Protein AF-A0A7J2V119-F1 (afdb_monomer_lite)

Sequence (60 aa):
MDPGIWAEDWERAFRRMNTDLYIGYLDHGIRDLLIDIFNLKDYYPTSSCTGRVIAIDAPA

Secondary structure (DSSP, 8-state):
--HHHHHHHHHHHHHHHHHHHHTT-S-TTTHHHHHHHHTSTT----S-------------

pLDDT: mean 93.43, std 5.35, range [65.5, 97.69]

Foldseek 3Di:
DPPVVQVVVLVVQVVVLVVCVVVVNDDPVCNVVQVVQSPDPSGHDHDDDPDDDDDDDDDD

Rad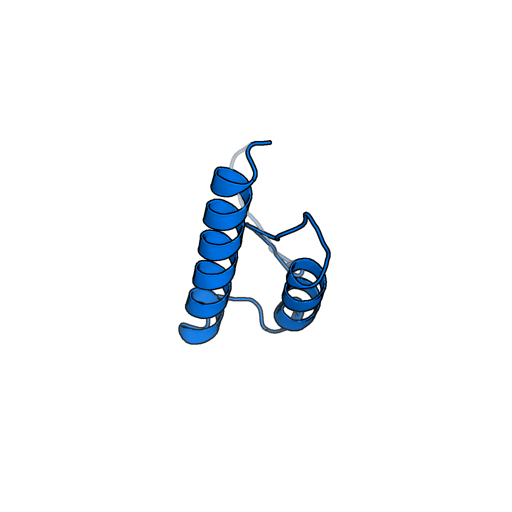ius of gyration: 14.82 Å; chains: 1; bounding box: 34×32×34 Å

Structure (mmCIF, N/CA/C/O backbone):
data_AF-A0A7J2V119-F1
#
_entry.id   AF-A0A7J2V119-F1
#
loop_
_atom_site.group_PDB
_atom_site.id
_atom_site.type_symbol
_atom_site.label_atom_id
_atom_site.label_alt_id
_atom_site.label_comp_id
_atom_site.label_asym_id
_atom_site.label_entity_id
_atom_site.label_seq_id
_atom_site.pdbx_PDB_ins_code
_atom_site.Cartn_x
_atom_site.Cartn_y
_atom_site.Cartn_z
_atom_site.occupancy
_atom_site.B_iso_or_equiv
_atom_site.auth_seq_id
_atom_site.auth_comp_id
_atom_site.auth_asym_id
_atom_site.auth_atom_id
_atom_site.pdbx_PDB_model_num
ATOM 1 N N . MET A 1 1 ? 8.234 8.897 -17.208 1.00 65.50 1 MET A N 1
ATOM 2 C CA . MET A 1 1 ? 8.918 8.954 -15.902 1.00 65.50 1 MET A CA 1
ATOM 3 C C . MET A 1 1 ? 10.307 8.385 -16.104 1.00 65.50 1 MET A C 1
ATOM 5 O O . MET A 1 1 ? 10.433 7.465 -16.904 1.00 65.50 1 MET A O 1
ATOM 9 N N . ASP A 1 2 ? 11.328 8.972 -15.489 1.00 87.75 2 ASP A N 1
ATOM 10 C CA . ASP A 1 2 ? 12.687 8.433 -15.574 1.00 87.75 2 ASP A CA 1
ATOM 11 C C . ASP A 1 2 ? 12.725 7.035 -14.914 1.00 87.75 2 ASP A C 1
ATOM 13 O O . ASP A 1 2 ? 12.227 6.905 -13.789 1.00 87.75 2 ASP A O 1
ATOM 17 N N . PRO A 1 3 ? 13.252 5.989 -15.582 1.00 86.56 3 PRO A N 1
ATOM 18 C CA . PRO A 1 3 ? 13.302 4.637 -15.023 1.00 86.56 3 PRO A CA 1
ATOM 19 C C . PRO A 1 3 ? 14.072 4.528 -13.700 1.00 86.56 3 PRO A C 1
ATOM 21 O O . PRO A 1 3 ? 13.728 3.691 -12.868 1.00 86.56 3 PRO A O 1
ATOM 24 N N . GLY A 1 4 ? 15.094 5.363 -13.492 1.00 89.00 4 GLY A N 1
ATOM 25 C CA . GLY A 1 4 ? 15.869 5.407 -12.253 1.00 89.00 4 GLY A CA 1
ATOM 26 C C . GLY A 1 4 ? 15.051 5.971 -11.097 1.00 89.00 4 GLY A C 1
ATOM 27 O O . GLY A 1 4 ? 14.959 5.339 -10.049 1.00 89.00 4 GLY A O 1
ATOM 28 N N . ILE A 1 5 ? 14.361 7.093 -11.325 1.00 93.06 5 ILE A N 1
ATOM 29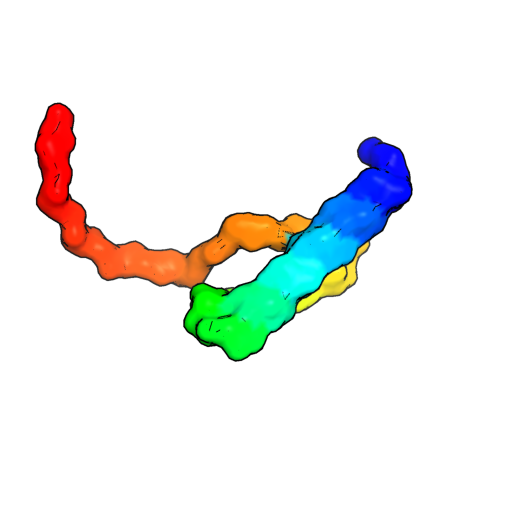 C CA . ILE A 1 5 ? 13.457 7.694 -10.326 1.00 93.06 5 ILE A CA 1
ATOM 30 C C . ILE A 1 5 ? 12.347 6.707 -9.950 1.00 93.06 5 ILE A C 1
ATOM 32 O O . ILE A 1 5 ? 12.020 6.543 -8.777 1.00 93.06 5 ILE A O 1
ATOM 36 N N . TRP A 1 6 ? 11.791 6.009 -10.943 1.00 93.56 6 TRP A N 1
ATOM 37 C CA . TRP A 1 6 ? 10.771 4.992 -10.705 1.00 93.56 6 TRP A CA 1
ATOM 38 C C . TRP A 1 6 ? 11.271 3.860 -9.797 1.00 93.56 6 TRP A C 1
ATOM 40 O O . TRP A 1 6 ? 10.589 3.482 -8.845 1.00 93.56 6 TRP A O 1
ATOM 50 N N . ALA A 1 7 ? 12.465 3.328 -10.073 1.00 93.81 7 ALA A N 1
ATOM 51 C CA . ALA A 1 7 ? 13.054 2.251 -9.283 1.00 93.81 7 ALA A CA 1
ATOM 52 C C . ALA A 1 7 ? 13.332 2.683 -7.833 1.00 93.81 7 ALA A C 1
ATOM 54 O O . ALA A 1 7 ? 13.022 1.939 -6.902 1.00 93.81 7 ALA A O 1
ATOM 55 N N . GLU A 1 8 ? 13.859 3.894 -7.634 1.00 96.25 8 GLU A N 1
ATOM 56 C CA . GLU A 1 8 ? 14.115 4.457 -6.303 1.00 96.25 8 GLU A CA 1
ATOM 57 C C . GLU A 1 8 ? 12.823 4.647 -5.498 1.00 96.25 8 GLU A C 1
ATOM 59 O O . GLU A 1 8 ? 12.767 4.323 -4.306 1.00 96.25 8 GLU A O 1
ATOM 64 N N . ASP A 1 9 ? 11.769 5.149 -6.141 1.00 95.94 9 ASP A N 1
ATOM 65 C CA . ASP A 1 9 ? 10.469 5.361 -5.510 1.00 95.94 9 ASP A CA 1
ATOM 66 C C . ASP A 1 9 ? 9.802 4.037 -5.122 1.00 95.94 9 ASP A C 1
ATOM 68 O O . ASP A 1 9 ? 9.309 3.903 -3.995 1.00 95.94 9 ASP A O 1
ATOM 72 N N . TRP A 1 10 ? 9.849 3.047 -6.016 1.00 96.75 10 TRP A N 1
ATOM 73 C CA . TRP A 1 10 ? 9.362 1.695 -5.758 1.00 96.75 10 TRP A CA 1
ATOM 74 C C . TRP A 1 10 ? 10.110 1.056 -4.580 1.00 96.75 10 TRP A C 1
ATOM 76 O O . TRP A 1 10 ? 9.484 0.568 -3.637 1.00 96.75 10 TRP A O 1
ATOM 86 N N . GLU A 1 11 ? 11.448 1.119 -4.570 1.00 97.12 11 GLU A N 1
ATOM 87 C CA . GLU A 1 11 ? 12.276 0.525 -3.509 1.00 97.12 11 GLU A CA 1
ATOM 88 C C . GLU A 1 11 ? 12.025 1.211 -2.160 1.00 97.12 11 GLU A C 1
ATOM 90 O O . GLU A 1 11 ? 11.937 0.557 -1.115 1.00 97.12 11 GLU A O 1
ATOM 95 N N . ARG A 1 12 ? 11.861 2.538 -2.166 1.00 97.56 12 ARG A N 1
ATOM 96 C CA . ARG A 1 12 ? 11.500 3.313 -0.974 1.00 97.56 12 ARG A CA 1
ATOM 97 C C . ARG A 1 12 ? 10.129 2.908 -0.435 1.00 97.56 12 ARG A C 1
ATOM 99 O O . ARG A 1 12 ? 9.995 2.722 0.776 1.00 97.56 12 ARG A O 1
ATOM 106 N N . ALA A 1 13 ? 9.131 2.748 -1.301 1.00 97.38 13 ALA A N 1
ATOM 107 C CA . ALA A 1 13 ? 7.796 2.304 -0.910 1.00 97.38 13 ALA A CA 1
ATOM 108 C C . ALA A 1 13 ? 7.812 0.874 -0.346 1.00 97.38 13 ALA A C 1
ATOM 110 O O . ALA A 1 13 ? 7.227 0.621 0.709 1.00 97.38 13 ALA A O 1
ATOM 111 N N . PHE A 1 14 ? 8.541 -0.040 -0.989 1.00 97.12 14 PHE A N 1
ATOM 112 C CA . PHE A 1 14 ? 8.655 -1.429 -0.547 1.00 97.12 14 PHE A CA 1
ATOM 113 C C . PHE A 1 14 ? 9.367 -1.545 0.805 1.00 97.12 14 PHE A C 1
ATOM 115 O O . PHE A 1 14 ? 8.901 -2.249 1.705 1.00 97.12 14 PHE A O 1
ATOM 122 N N . ARG A 1 15 ? 10.467 -0.803 1.001 1.00 97.69 15 ARG A N 1
ATOM 123 C CA . ARG A 1 15 ? 11.148 -0.721 2.304 1.00 97.69 15 ARG A CA 1
ATOM 124 C C . ARG A 1 15 ? 10.220 -0.190 3.389 1.00 97.69 15 ARG A C 1
ATOM 126 O O . ARG A 1 15 ? 10.168 -0.773 4.467 1.00 97.69 15 ARG A O 1
ATOM 133 N N . ARG A 1 16 ? 9.459 0.869 3.102 1.00 97.06 16 ARG A N 1
ATOM 134 C CA . ARG A 1 16 ? 8.494 1.430 4.054 1.00 97.06 16 ARG A CA 1
ATOM 135 C C . ARG A 1 16 ? 7.434 0.408 4.466 1.00 97.06 16 ARG A C 1
ATOM 137 O O . ARG A 1 16 ? 7.247 0.221 5.660 1.00 97.06 16 ARG A O 1
ATOM 144 N N . MET A 1 17 ? 6.803 -0.284 3.515 1.00 96.31 17 MET A N 1
ATOM 145 C CA . MET A 1 17 ? 5.794 -1.309 3.821 1.00 96.31 17 MET A CA 1
ATOM 146 C C . MET A 1 17 ? 6.361 -2.406 4.736 1.00 96.31 17 MET A C 1
ATOM 148 O O . MET A 1 17 ? 5.708 -2.801 5.699 1.00 96.31 17 MET A O 1
ATOM 152 N N . ASN A 1 18 ? 7.579 -2.885 4.465 1.00 95.25 18 ASN A N 1
ATOM 153 C CA . ASN A 1 18 ? 8.215 -3.907 5.299 1.00 95.25 18 ASN A CA 1
ATOM 154 C C . ASN A 1 18 ? 8.551 -3.393 6.706 1.00 95.25 18 ASN A C 1
ATOM 156 O O . ASN A 1 18 ? 8.372 -4.130 7.674 1.00 95.25 18 ASN A O 1
ATOM 160 N N . THR A 1 19 ? 8.990 -2.138 6.837 1.00 97.00 19 THR A N 1
ATOM 161 C CA . THR A 1 19 ? 9.173 -1.498 8.147 1.00 97.00 19 THR A CA 1
ATOM 162 C C . THR A 1 19 ? 7.848 -1.401 8.896 1.00 97.00 19 THR A C 1
ATOM 164 O O . THR A 1 19 ? 7.785 -1.820 10.048 1.00 97.00 19 THR A O 1
ATOM 167 N N . ASP A 1 20 ? 6.790 -0.917 8.240 1.00 96.19 20 ASP A N 1
ATOM 168 C CA . ASP A 1 20 ? 5.453 -0.772 8.823 1.00 96.19 20 ASP A CA 1
ATOM 169 C C . ASP A 1 20 ? 4.896 -2.133 9.275 1.00 96.19 20 ASP A C 1
ATOM 171 O O . ASP A 1 20 ? 4.293 -2.234 10.343 1.00 96.19 20 ASP A O 1
ATOM 175 N N . LEU A 1 21 ? 5.153 -3.200 8.511 1.00 93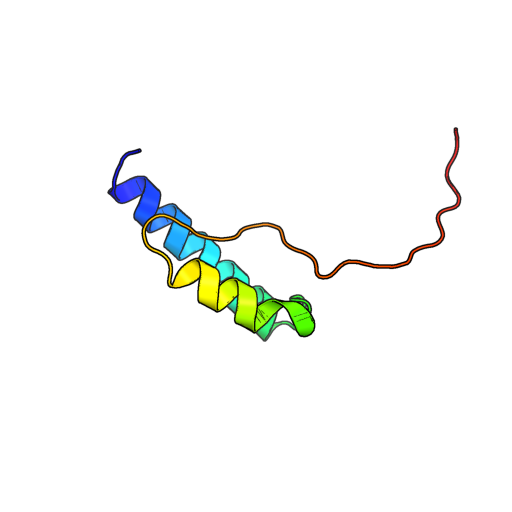.88 21 LEU A N 1
ATOM 176 C CA . LEU A 1 21 ? 4.821 -4.574 8.892 1.00 93.88 21 LEU A CA 1
ATOM 177 C C . LEU A 1 21 ? 5.627 -5.041 10.113 1.00 93.88 21 LEU A C 1
ATOM 179 O O . LEU A 1 21 ? 5.053 -5.599 11.045 1.00 93.88 21 LEU A O 1
ATOM 183 N N . TYR A 1 22 ? 6.942 -4.811 10.122 1.00 95.50 22 TYR A N 1
ATOM 184 C CA . TYR A 1 22 ? 7.837 -5.237 11.202 1.00 95.50 22 TYR A CA 1
ATOM 185 C C . TYR A 1 22 ? 7.493 -4.584 12.547 1.00 95.50 22 TYR A C 1
ATOM 187 O O . TYR A 1 22 ? 7.513 -5.255 13.577 1.00 95.50 22 TYR A O 1
ATOM 195 N N . ILE A 1 23 ? 7.146 -3.294 12.549 1.00 97.00 23 ILE A N 1
ATOM 196 C CA . ILE A 1 23 ? 6.791 -2.562 13.776 1.00 97.00 23 ILE A CA 1
ATOM 197 C C . ILE A 1 23 ? 5.318 -2.733 14.185 1.00 97.00 23 ILE A C 1
ATOM 199 O O . ILE A 1 23 ? 4.898 -2.147 15.180 1.00 97.00 23 ILE A O 1
ATOM 203 N N . GLY A 1 24 ? 4.523 -3.492 13.421 1.00 93.88 24 GLY A N 1
ATOM 204 C CA . GLY A 1 24 ? 3.092 -3.692 13.677 1.00 93.88 24 GLY A CA 1
ATOM 205 C C . GLY A 1 24 ? 2.212 -2.470 13.378 1.00 93.88 24 GLY A C 1
ATOM 206 O O . GLY A 1 24 ? 1.118 -2.362 13.922 1.00 93.88 24 GLY A O 1
ATOM 207 N N . TYR A 1 25 ? 2.685 -1.539 12.544 1.00 94.38 25 TYR A N 1
ATOM 208 C CA . TYR A 1 25 ? 1.923 -0.364 12.108 1.00 94.38 25 TYR A CA 1
ATOM 209 C C . TYR A 1 25 ? 1.000 -0.672 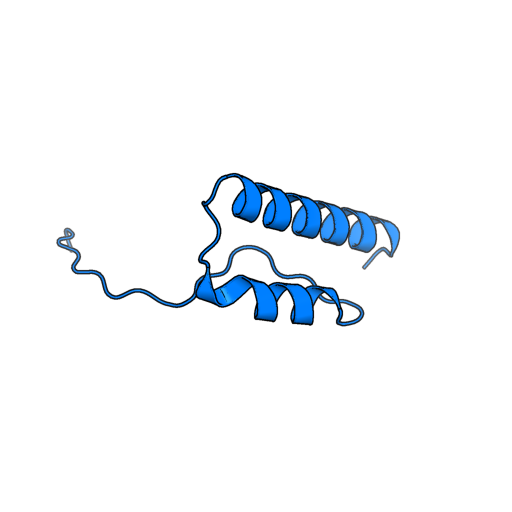10.922 1.00 94.38 25 TYR A C 1
ATOM 211 O O . TYR A 1 25 ? -0.081 -0.093 10.812 1.00 94.38 25 TYR A O 1
ATOM 219 N N . LEU A 1 26 ? 1.419 -1.570 10.025 1.00 94.50 26 LEU A N 1
ATOM 220 C CA . LEU A 1 26 ? 0.626 -1.943 8.859 1.00 94.50 26 LEU A CA 1
ATOM 221 C C . LEU A 1 26 ? -0.606 -2.748 9.282 1.00 94.50 26 LEU A C 1
ATOM 223 O O . LEU A 1 26 ? -0.492 -3.731 10.012 1.00 94.50 26 LEU A O 1
ATOM 227 N N . ASP A 1 27 ? -1.770 -2.373 8.755 1.00 92.12 27 ASP A N 1
ATOM 228 C CA . ASP A 1 27 ? -2.989 -3.148 8.949 1.00 92.12 27 ASP A CA 1
ATOM 229 C C . ASP A 1 27 ? -2.815 -4.578 8.414 1.00 92.12 27 ASP A C 1
ATOM 231 O O . ASP A 1 27 ? -2.484 -4.794 7.245 1.00 92.12 27 ASP A O 1
ATOM 235 N N . HIS A 1 28 ? -3.053 -5.569 9.270 1.00 82.12 28 HIS A N 1
ATOM 236 C CA . HIS A 1 28 ? -2.881 -6.976 8.926 1.00 82.12 28 HIS A CA 1
ATOM 237 C C . HIS A 1 28 ? -3.725 -7.407 7.717 1.00 82.12 28 HIS A C 1
ATOM 239 O O . HIS A 1 28 ? -3.299 -8.286 6.971 1.00 82.12 28 HIS A O 1
ATOM 245 N N . GLY A 1 29 ? -4.887 -6.783 7.492 1.00 87.81 29 GLY A N 1
ATOM 246 C CA . GLY A 1 29 ? -5.816 -7.164 6.429 1.00 87.81 29 GLY A CA 1
ATOM 247 C C . GLY A 1 29 ? -5.411 -6.727 5.019 1.00 87.81 29 GLY A C 1
ATOM 248 O O . GLY A 1 29 ? -5.999 -7.218 4.059 1.00 87.81 29 GLY A O 1
ATOM 249 N N . ILE A 1 30 ? -4.436 -5.821 4.860 1.00 93.81 30 ILE A N 1
ATOM 250 C CA . ILE A 1 30 ? -4.087 -5.258 3.539 1.00 93.81 30 ILE A CA 1
ATOM 251 C C . ILE A 1 30 ? -2.788 -5.801 2.948 1.00 93.81 30 ILE A C 1
ATOM 253 O O . ILE A 1 30 ? -2.548 -5.625 1.756 1.00 93.81 30 ILE A O 1
ATOM 257 N N . ARG A 1 31 ? -1.942 -6.454 3.754 1.00 93.25 31 ARG A N 1
ATOM 258 C CA . ARG A 1 31 ? -0.579 -6.847 3.363 1.00 93.25 31 ARG A CA 1
ATOM 259 C C . ARG A 1 31 ? -0.527 -7.567 2.017 1.00 93.25 31 ARG A C 1
ATOM 261 O O . ARG A 1 31 ? 0.259 -7.179 1.159 1.00 93.25 31 ARG A O 1
ATOM 268 N N . ASP A 1 32 ? -1.334 -8.608 1.852 1.00 94.62 32 ASP A N 1
ATOM 269 C CA . ASP A 1 32 ? -1.244 -9.477 0.678 1.00 94.62 32 ASP A CA 1
ATOM 270 C C . ASP A 1 32 ? -1.655 -8.725 -0.597 1.00 94.62 32 ASP A C 1
ATOM 272 O O . ASP A 1 32 ? -0.958 -8.801 -1.604 1.00 94.62 32 ASP A O 1
ATOM 276 N N . LEU A 1 33 ? -2.673 -7.861 -0.508 1.00 96.06 33 LEU A N 1
ATOM 277 C CA . LEU A 1 33 ? -3.052 -6.959 -1.597 1.00 96.06 33 LEU A CA 1
ATOM 278 C C . LEU A 1 33 ? -1.924 -5.977 -1.954 1.00 96.06 33 LEU A C 1
ATOM 280 O O . LEU A 1 33 ? -1.690 -5.712 -3.131 1.00 96.06 33 LEU A O 1
ATOM 284 N N . LEU A 1 34 ? -1.213 -5.423 -0.965 1.00 96.69 34 LEU A N 1
ATOM 285 C CA . LEU A 1 34 ? -0.085 -4.526 -1.244 1.00 96.69 34 LEU A CA 1
ATOM 286 C C . LEU A 1 34 ? 1.052 -5.258 -1.960 1.00 96.69 34 LEU A C 1
ATOM 288 O O . LEU A 1 34 ? 1.631 -4.704 -2.894 1.00 96.69 34 LEU A O 1
ATOM 292 N N . ILE A 1 35 ? 1.351 -6.496 -1.554 1.00 96.06 35 ILE A N 1
ATOM 293 C CA . ILE A 1 35 ? 2.345 -7.343 -2.226 1.00 96.06 35 ILE A CA 1
ATOM 294 C C . ILE A 1 35 ? 1.923 -7.620 -3.670 1.00 96.06 35 ILE A C 1
ATOM 296 O O . ILE A 1 35 ? 2.747 -7.483 -4.574 1.00 96.06 35 ILE A O 1
ATOM 300 N N . ASP A 1 36 ? 0.650 -7.935 -3.907 1.00 97.50 36 ASP A N 1
ATOM 301 C CA . ASP A 1 36 ? 0.132 -8.143 -5.260 1.00 97.50 36 ASP A CA 1
ATOM 302 C C . ASP A 1 36 ? 0.300 -6.894 -6.134 1.00 97.50 36 ASP A C 1
ATOM 304 O O . ASP A 1 36 ? 0.699 -7.013 -7.291 1.00 97.50 36 ASP A O 1
ATOM 308 N N . ILE A 1 37 ? 0.098 -5.691 -5.583 1.00 97.62 37 ILE A N 1
ATOM 309 C CA . ILE A 1 37 ? 0.355 -4.431 -6.303 1.00 97.62 37 ILE A CA 1
ATOM 310 C C . ILE A 1 37 ? 1.849 -4.261 -6.601 1.00 97.62 37 ILE A C 1
ATOM 312 O O . ILE A 1 37 ? 2.196 -3.884 -7.717 1.00 97.62 37 ILE A O 1
ATOM 316 N N . PHE A 1 38 ? 2.739 -4.547 -5.644 1.00 96.75 38 PHE A N 1
ATOM 317 C CA . PHE A 1 38 ? 4.191 -4.482 -5.866 1.00 96.75 38 PHE A CA 1
ATOM 318 C C . PHE A 1 38 ? 4.679 -5.462 -6.947 1.00 96.75 38 PHE A C 1
ATOM 320 O O . PHE A 1 38 ? 5.703 -5.198 -7.577 1.00 96.75 38 PHE A O 1
ATOM 327 N N . ASN A 1 39 ? 3.956 -6.563 -7.180 1.00 96.44 39 ASN A N 1
ATOM 328 C CA . ASN A 1 39 ? 4.249 -7.530 -8.242 1.00 96.44 39 ASN A CA 1
ATOM 329 C C . ASN A 1 39 ? 3.798 -7.063 -9.637 1.00 9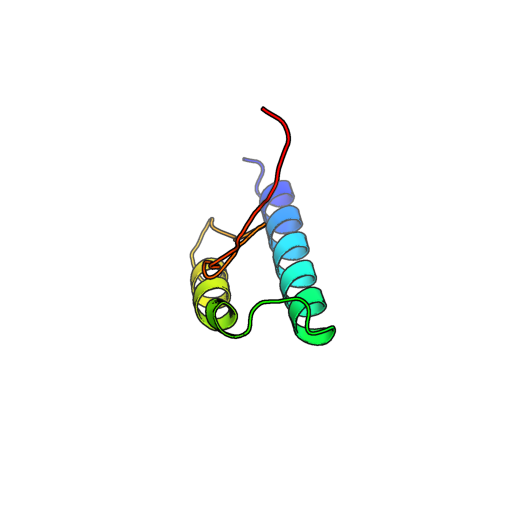6.44 39 ASN A C 1
ATOM 331 O O . ASN A 1 39 ? 4.204 -7.653 -10.642 1.00 96.44 39 ASN A O 1
ATOM 335 N N . LEU A 1 40 ? 2.963 -6.023 -9.732 1.00 96.38 40 LEU A N 1
ATOM 336 C CA . LEU A 1 40 ? 2.556 -5.454 -11.012 1.00 96.38 40 LEU A CA 1
ATOM 337 C C . LEU A 1 40 ? 3.665 -4.564 -11.577 1.00 96.38 40 LEU A C 1
ATOM 339 O O . LEU A 1 40 ? 4.259 -3.733 -10.889 1.00 96.38 40 LEU A O 1
ATOM 343 N N . LYS A 1 41 ? 3.908 -4.703 -12.881 1.00 91.81 41 LYS A N 1
ATOM 344 C CA . LYS A 1 41 ? 4.840 -3.835 -13.595 1.00 91.81 41 LYS A CA 1
ATOM 345 C C . LYS A 1 41 ? 4.318 -2.398 -13.570 1.00 91.81 41 LYS A C 1
ATOM 347 O O . LYS A 1 41 ? 3.169 -2.168 -13.924 1.00 91.81 41 LYS A O 1
ATOM 352 N N . ASP A 1 42 ? 5.185 -1.4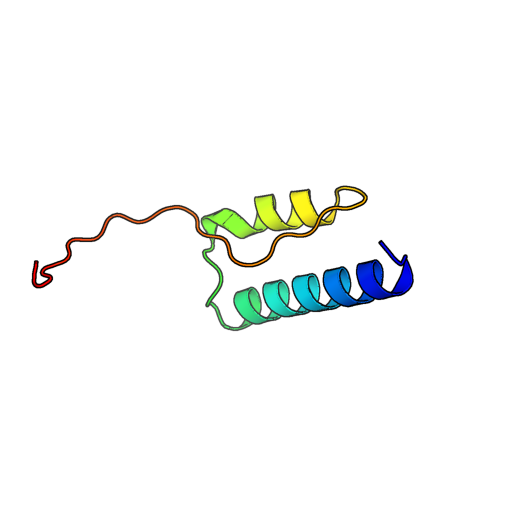54 -13.220 1.00 92.75 42 ASP A N 1
ATOM 353 C CA . ASP A 1 42 ? 4.886 -0.018 -13.215 1.00 92.75 42 ASP A CA 1
ATOM 354 C C . ASP A 1 42 ? 3.821 0.406 -12.173 1.00 92.75 42 ASP A C 1
ATOM 356 O O . ASP A 1 42 ? 3.196 1.457 -12.316 1.00 92.75 42 ASP A O 1
ATOM 360 N N . TYR A 1 43 ? 3.668 -0.352 -11.073 1.00 95.62 43 TYR A N 1
ATOM 361 C CA . TYR A 1 43 ? 2.882 0.060 -9.899 1.00 95.62 43 TYR A CA 1
ATOM 362 C C . TYR A 1 43 ? 3.642 -0.118 -8.575 1.00 95.62 43 TYR A C 1
ATOM 364 O O . TYR A 1 43 ? 4.475 -1.008 -8.420 1.00 95.62 43 TYR A O 1
ATOM 372 N N . TYR A 1 44 ? 3.323 0.733 -7.597 1.00 96.94 44 TYR A N 1
ATOM 373 C CA . TYR A 1 44 ? 3.625 0.520 -6.180 1.00 96.94 44 TYR A CA 1
ATOM 374 C C . TYR A 1 44 ? 2.597 1.258 -5.304 1.00 96.94 44 TYR A C 1
ATOM 376 O O . TYR A 1 44 ? 2.157 2.356 -5.662 1.00 96.94 44 TYR A O 1
ATOM 384 N N . PRO A 1 45 ? 2.193 0.693 -4.155 1.00 96.00 45 PRO A N 1
ATOM 385 C CA . PRO A 1 45 ? 1.333 1.380 -3.202 1.00 96.00 45 PRO A CA 1
ATOM 386 C C . PRO A 1 45 ? 2.121 2.374 -2.337 1.00 96.00 45 PRO A C 1
ATOM 388 O O . PRO A 1 45 ? 3.332 2.264 -2.153 1.00 96.00 45 PRO A O 1
ATOM 391 N N . THR A 1 46 ? 1.412 3.339 -1.752 1.00 94.00 46 THR A N 1
ATOM 392 C CA . THR A 1 46 ? 1.965 4.250 -0.738 1.00 94.00 46 THR A CA 1
ATOM 393 C C . THR A 1 46 ? 1.083 4.229 0.516 1.00 94.00 46 THR A C 1
ATOM 395 O O . THR A 1 46 ? 0.983 3.196 1.173 1.00 94.00 46 THR A O 1
ATOM 398 N N . SER A 1 47 ? 0.417 5.335 0.858 1.00 91.94 47 SER A N 1
ATOM 399 C CA . SER A 1 47 ? -0.545 5.384 1.963 1.00 91.94 47 SER A CA 1
ATOM 400 C C . SER A 1 47 ? -1.771 4.533 1.634 1.00 91.94 47 SER A C 1
ATOM 402 O O . SER A 1 47 ? -2.398 4.743 0.597 1.00 91.94 47 SER A O 1
ATOM 404 N N . SER A 1 48 ? -2.100 3.577 2.504 1.00 93.88 48 SER A N 1
ATOM 405 C CA . SER A 1 48 ? -3.163 2.593 2.267 1.00 93.88 48 SER A CA 1
ATOM 406 C C . SER A 1 48 ? -3.906 2.265 3.567 1.00 93.88 48 SER A C 1
ATOM 408 O O . SER A 1 48 ? -3.334 2.372 4.651 1.00 93.88 48 SER A O 1
ATOM 410 N N . CYS A 1 49 ? -5.179 1.869 3.475 1.00 91.44 49 CYS A N 1
ATOM 411 C CA . CYS A 1 49 ? -6.004 1.468 4.620 1.00 91.44 49 CYS A CA 1
ATOM 412 C C . CYS A 1 49 ? -7.033 0.395 4.222 1.00 91.44 49 CYS A C 1
ATOM 414 O O . CYS A 1 49 ? -7.437 0.321 3.065 1.00 91.44 49 CYS A O 1
ATOM 416 N N . THR A 1 50 ? -7.475 -0.416 5.184 1.00 92.94 50 THR A N 1
ATOM 417 C CA . THR A 1 50 ? -8.517 -1.459 5.019 1.00 92.94 50 THR A CA 1
ATOM 418 C C . THR A 1 50 ? -9.942 -0.937 5.236 1.00 92.94 50 THR A C 1
ATOM 420 O O . THR A 1 50 ? -10.910 -1.685 5.108 1.00 92.94 50 THR A O 1
ATOM 423 N N . GLY A 1 51 ? -10.084 0.351 5.560 1.00 90.06 51 GLY A N 1
ATOM 424 C CA . GLY A 1 51 ? -11.326 0.938 6.055 1.00 90.06 51 GLY A CA 1
ATOM 425 C C . GLY A 1 51 ? -11.438 0.869 7.582 1.00 90.06 51 GLY A C 1
ATOM 426 O O . GLY A 1 51 ? -10.880 -0.001 8.240 1.00 90.06 51 GLY A O 1
ATOM 427 N N . ARG A 1 52 ? -12.142 1.837 8.175 1.00 92.25 52 ARG A N 1
ATOM 428 C CA . ARG A 1 52 ? -12.368 1.904 9.627 1.00 92.25 52 ARG A CA 1
ATOM 429 C C . ARG A 1 52 ? -13.696 2.576 9.939 1.00 92.25 52 ARG A C 1
ATOM 431 O O . ARG A 1 52 ? -14.066 3.541 9.274 1.00 92.25 52 ARG A O 1
ATOM 438 N N . VAL A 1 53 ? -14.374 2.099 10.979 1.00 94.31 53 VAL A N 1
ATOM 439 C CA . VAL A 1 53 ? -15.542 2.769 11.562 1.00 94.31 53 VAL A CA 1
ATOM 440 C C . VAL A 1 53 ? -15.055 3.613 12.730 1.00 94.31 53 VAL A C 1
ATOM 442 O O . VAL A 1 53 ? -14.422 3.093 13.646 1.00 94.31 53 VAL A O 1
ATOM 445 N N . ILE A 1 54 ? -15.321 4.915 12.683 1.00 95.69 54 ILE A N 1
ATOM 446 C CA . ILE A 1 54 ? -14.924 5.866 13.724 1.00 95.69 54 ILE A CA 1
ATOM 447 C C . ILE A 1 54 ? -16.095 6.794 14.043 1.00 95.69 54 ILE A C 1
ATOM 449 O O . ILE A 1 54 ? -16.838 7.183 13.145 1.00 95.69 54 ILE A O 1
ATOM 453 N N . ALA A 1 55 ? -16.246 7.151 15.316 1.00 95.38 55 ALA A N 1
ATOM 454 C CA . ALA A 1 55 ? -17.119 8.232 15.751 1.00 95.38 55 ALA A CA 1
ATOM 455 C C . ALA A 1 55 ? -16.242 9.454 16.034 1.00 95.38 55 ALA A C 1
ATOM 457 O O . ALA A 1 55 ? -15.256 9.346 16.763 1.00 95.38 55 ALA A O 1
ATOM 458 N N . ILE A 1 56 ? -16.573 10.588 15.423 1.00 95.19 56 ILE A N 1
ATOM 459 C CA . ILE A 1 56 ? -15.822 11.835 15.570 1.00 95.19 56 ILE A CA 1
ATOM 460 C C . ILE A 1 56 ? -16.780 12.892 16.109 1.00 95.19 56 ILE A C 1
ATOM 462 O O . ILE A 1 56 ? -17.825 13.127 15.508 1.00 95.19 56 ILE A O 1
ATOM 466 N N . ASP A 1 57 ? -16.399 13.533 17.211 1.00 95.75 57 ASP A N 1
ATOM 467 C CA . ASP A 1 57 ? -16.956 14.817 17.632 1.00 95.75 57 ASP A CA 1
ATOM 468 C C . ASP A 1 57 ? -15.980 15.911 17.181 1.00 95.75 57 ASP A C 1
ATOM 470 O O . ASP A 1 57 ? -14.800 15.878 17.542 1.00 95.75 57 ASP A O 1
ATOM 474 N N . ALA A 1 58 ? -16.432 16.814 16.313 1.00 93.94 58 ALA A N 1
ATOM 475 C CA . ALA A 1 58 ? -15.606 17.873 15.745 1.00 93.94 58 ALA A CA 1
ATOM 476 C C . ALA A 1 58 ? -16.422 19.165 15.586 1.00 93.94 58 ALA A C 1
ATOM 478 O O . ALA A 1 58 ? -17.603 19.095 15.234 1.00 93.94 58 ALA A O 1
ATOM 479 N N . PRO A 1 59 ? -15.809 20.342 15.823 1.00 86.94 59 PRO A N 1
ATOM 480 C CA . PRO A 1 59 ? -16.457 21.620 15.557 1.00 86.94 59 PRO A CA 1
ATOM 481 C C . PRO A 1 59 ? -16.797 21.758 14.067 1.00 86.94 59 PRO A C 1
ATOM 483 O O . PRO A 1 59 ? -16.080 21.233 13.212 1.00 86.94 59 PRO A O 1
ATOM 486 N N . ALA A 1 60 ? -17.904 22.452 13.798 1.00 75.81 60 ALA A N 1
ATOM 487 C CA . ALA A 1 60 ? -18.399 22.729 12.451 1.00 75.81 60 ALA A CA 1
ATOM 488 C C . ALA A 1 60 ? -17.498 23.701 11.676 1.00 75.81 60 ALA A C 1
ATOM 490 O O . ALA A 1 60 ? -16.946 24.631 12.312 1.00 75.81 60 ALA A O 1
#